Protein AF-A0A1F3AHJ9-F1 (afdb_monomer_lite)

Secondary structure (DSSP, 8-state):
-HHHHHHHHHHHHHHHHHHHHHHHHHHHHHHTT--SSSS-BHHHHHHHH-GGGGHHHHHHHHHS-HHHHHHHHHSBHHHHHHHHHHHHHHHHHHHHHHHHHHHHHS--

Radius of gyration: 16.99 Å; chains: 1; bounding box: 37×24×53 Å

Structure (mmCIF, N/CA/C/O backbone):
data_AF-A0A1F3AHJ9-F1
#
_entry.id   AF-A0A1F3AHJ9-F1
#
loop_
_atom_site.group_PDB
_atom_site.id
_atom_site.type_symbol
_atom_site.label_atom_id
_atom_site.label_alt_id
_atom_site.label_comp_id
_atom_site.label_asym_id
_atom_site.label_entity_id
_atom_site.label_seq_id
_atom_site.pdbx_PDB_ins_code
_atom_site.Cartn_x
_atom_site.Cartn_y
_atom_site.Cartn_z
_atom_site.occupancy
_atom_site.B_iso_or_equiv
_atom_site.auth_seq_id
_atom_site.auth_comp_id
_atom_site.auth_asym_id
_atom_site.auth_atom_id
_atom_site.pdbx_PDB_model_num
ATOM 1 N N . MET A 1 1 ? -18.739 -0.143 18.901 1.00 87.00 1 MET A N 1
ATOM 2 C CA . MET A 1 1 ? -18.151 0.861 17.978 1.00 87.00 1 MET A CA 1
ATOM 3 C C . MET A 1 1 ? -16.658 1.105 18.195 1.00 87.00 1 MET A C 1
ATOM 5 O O . MET A 1 1 ? -15.920 1.002 17.226 1.00 87.00 1 MET A O 1
ATOM 9 N N . ARG A 1 2 ? -16.177 1.342 19.427 1.00 90.75 2 ARG A N 1
ATOM 10 C CA . ARG A 1 2 ? -14.735 1.532 19.703 1.00 90.75 2 ARG A CA 1
ATOM 11 C C . ARG A 1 2 ? -13.840 0.411 19.152 1.00 90.75 2 ARG A C 1
ATOM 13 O O . ARG A 1 2 ? -12.855 0.704 18.489 1.00 90.75 2 ARG A O 1
ATOM 20 N N . VAL A 1 3 ? -14.201 -0.853 19.391 1.00 92.38 3 VAL A N 1
ATOM 21 C CA . VAL A 1 3 ? -13.429 -2.020 18.912 1.00 92.38 3 VAL A CA 1
ATOM 22 C C . VAL A 1 3 ? -13.321 -2.035 17.384 1.00 92.38 3 VAL A C 1
ATOM 24 O O . VAL A 1 3 ? -12.233 -2.226 16.859 1.00 92.38 3 VAL A O 1
ATOM 27 N N . VAL A 1 4 ? -14.414 -1.742 16.672 1.00 94.06 4 VAL A N 1
ATOM 28 C CA . VAL A 1 4 ? -14.422 -1.668 15.200 1.00 94.06 4 VAL A CA 1
ATOM 29 C C . VAL A 1 4 ? -13.445 -0.602 14.700 1.00 94.06 4 VAL A C 1
ATOM 31 O O . VAL A 1 4 ? -12.642 -0.880 13.818 1.00 94.06 4 VAL A O 1
ATOM 34 N N . LEU A 1 5 ? -13.452 0.593 15.299 1.00 93.06 5 LEU A N 1
ATOM 35 C CA . LEU A 1 5 ? -12.532 1.674 14.929 1.00 93.06 5 LEU A CA 1
ATOM 36 C C . LEU A 1 5 ? -11.066 1.343 15.233 1.00 93.06 5 LEU A C 1
ATOM 38 O O . LEU A 1 5 ? -10.192 1.734 14.466 1.00 93.06 5 LEU A O 1
ATOM 42 N N . LEU A 1 6 ? -10.789 0.611 16.318 1.00 94.56 6 LEU A N 1
ATOM 43 C CA . LEU A 1 6 ? -9.438 0.128 16.616 1.00 94.56 6 LEU A CA 1
ATOM 44 C C . LEU A 1 6 ? -8.964 -0.868 15.560 1.00 94.56 6 LEU A C 1
ATOM 46 O O . LEU A 1 6 ? -7.858 -0.726 15.051 1.00 94.56 6 LEU A O 1
ATOM 50 N N . VAL A 1 7 ? -9.809 -1.840 15.208 1.00 95.75 7 VAL A N 1
ATOM 51 C CA . VAL A 1 7 ? -9.500 -2.840 14.180 1.00 95.75 7 VAL A CA 1
ATOM 52 C C . VAL A 1 7 ? -9.240 -2.152 12.840 1.00 95.75 7 VAL A C 1
ATOM 54 O O . VAL A 1 7 ? -8.170 -2.322 12.264 1.00 95.75 7 VAL A O 1
ATOM 57 N N . VAL A 1 8 ? -10.164 -1.302 12.383 1.00 94.62 8 VAL A N 1
ATOM 58 C CA . VAL A 1 8 ? -10.016 -0.534 11.136 1.00 94.62 8 VAL A CA 1
ATOM 59 C C . VAL A 1 8 ? -8.763 0.344 11.173 1.00 94.62 8 VAL A C 1
ATOM 61 O O . VAL A 1 8 ? -7.984 0.345 10.224 1.00 94.62 8 VAL A O 1
ATOM 64 N N . GLY A 1 9 ? -8.530 1.053 12.277 1.00 94.62 9 GLY A N 1
ATOM 65 C CA . GLY A 1 9 ? -7.373 1.927 12.445 1.00 94.62 9 GLY A CA 1
ATOM 66 C C . GLY A 1 9 ? -6.035 1.191 12.368 1.00 94.62 9 GLY A C 1
ATOM 67 O O . GLY A 1 9 ? -5.105 1.676 11.719 1.00 94.62 9 GLY A O 1
ATOM 68 N N . TRP A 1 10 ? -5.948 -0.003 12.959 1.00 95.75 10 TRP A N 1
ATOM 69 C CA . TRP A 1 10 ? -4.762 -0.855 12.872 1.00 95.75 10 TRP A CA 1
ATOM 70 C C . TRP A 1 10 ? -4.559 -1.434 11.474 1.00 95.75 10 TRP A C 1
ATOM 72 O O . TRP A 1 10 ? -3.448 -1.354 10.956 1.00 95.75 10 TRP A O 1
ATOM 82 N N . PHE A 1 11 ? -5.611 -1.952 10.833 1.00 95.50 11 PHE A N 1
ATOM 83 C CA . PHE A 1 11 ? -5.512 -2.473 9.465 1.00 95.50 11 PHE A CA 1
ATOM 84 C C . PHE A 1 11 ? -5.085 -1.394 8.466 1.00 95.50 11 PHE A C 1
ATOM 86 O O . PHE A 1 11 ? -4.228 -1.647 7.621 1.00 95.50 11 PHE A O 1
ATOM 93 N N . LEU A 1 12 ? -5.626 -0.179 8.585 1.00 94.06 12 LEU A N 1
ATOM 94 C CA . LEU A 1 12 ? -5.238 0.949 7.738 1.00 94.06 12 LEU A CA 1
ATOM 95 C C . LEU A 1 12 ? -3.793 1.389 7.992 1.00 94.06 12 LEU A C 1
ATOM 97 O O . LEU A 1 12 ? -3.051 1.610 7.038 1.00 94.06 12 LEU A O 1
ATOM 101 N N . SER A 1 13 ? -3.364 1.453 9.255 1.00 94.44 13 SER A N 1
ATOM 102 C CA . SER A 1 13 ? -1.976 1.785 9.608 1.00 94.44 13 SER A CA 1
ATOM 103 C C . SER A 1 13 ? -0.986 0.740 9.085 1.00 94.44 13 SER A C 1
ATOM 105 O O . SER A 1 13 ? 0.027 1.094 8.485 1.0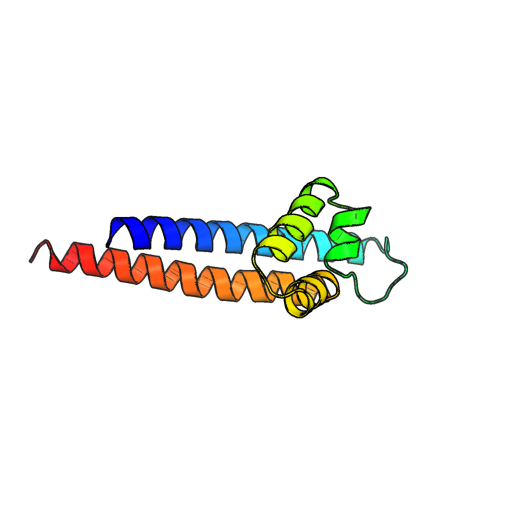0 94.44 13 SER A 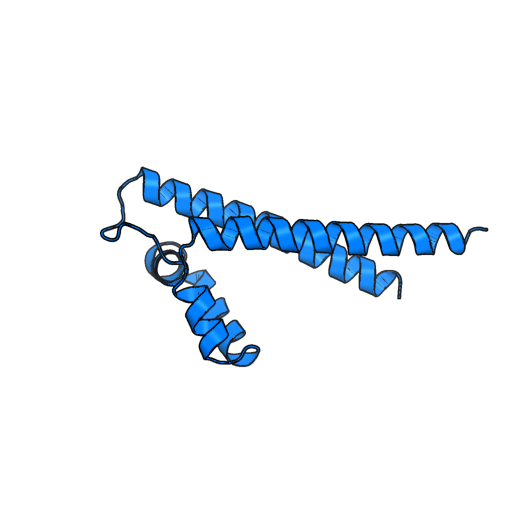O 1
ATOM 107 N N . LEU A 1 14 ? -1.296 -0.551 9.243 1.00 95.75 14 LEU A N 1
ATOM 108 C CA . LEU A 1 14 ? -0.479 -1.639 8.702 1.00 95.75 14 LEU A CA 1
ATOM 109 C C . LEU A 1 14 ? -0.441 -1.589 7.169 1.00 95.75 14 LEU A C 1
ATOM 111 O O . LEU A 1 14 ? 0.624 -1.706 6.565 1.00 95.75 14 LEU A O 1
ATOM 115 N N . GLY A 1 15 ? -1.593 -1.345 6.541 1.00 92.75 15 GLY A N 1
ATOM 116 C CA . GLY A 1 15 ? -1.690 -1.124 5.105 1.00 92.75 15 GLY A CA 1
ATOM 117 C C . GLY A 1 15 ? -0.822 0.046 4.642 1.00 92.75 15 GLY A C 1
ATOM 118 O O . GLY A 1 15 ? -0.154 -0.065 3.618 1.00 92.75 15 GLY A O 1
ATOM 119 N N . ALA A 1 16 ? -0.770 1.149 5.390 1.00 94.62 16 ALA A N 1
ATOM 120 C CA . ALA A 1 16 ? 0.071 2.296 5.060 1.00 94.62 16 ALA A CA 1
ATOM 121 C C . ALA A 1 16 ? 1.564 1.936 5.038 1.00 94.62 16 ALA A C 1
ATOM 123 O O . ALA A 1 16 ? 2.262 2.286 4.088 1.00 94.62 16 ALA A O 1
ATOM 124 N N . VAL A 1 17 ? 2.029 1.177 6.034 1.00 96.44 17 VAL A N 1
ATOM 125 C CA . VAL A 1 17 ? 3.416 0.691 6.108 1.00 96.44 17 VAL A CA 1
ATOM 126 C C . VAL A 1 17 ? 3.737 -0.238 4.939 1.00 96.44 17 VAL A C 1
ATOM 128 O O . VAL A 1 17 ? 4.768 -0.070 4.293 1.00 96.44 17 VAL A O 1
ATOM 131 N N . LEU A 1 18 ? 2.842 -1.177 4.613 1.00 94.44 18 LEU A N 1
ATOM 132 C CA . LEU A 1 18 ? 3.030 -2.069 3.465 1.00 94.44 18 LEU A CA 1
ATOM 133 C C . LEU A 1 18 ? 3.103 -1.293 2.144 1.00 94.44 18 LEU A C 1
ATOM 135 O O . LEU A 1 18 ? 3.969 -1.570 1.320 1.00 94.44 18 LEU A O 1
ATOM 139 N N . ASN A 1 19 ? 2.243 -0.290 1.948 1.00 94.56 19 ASN A N 1
ATOM 140 C CA . ASN A 1 19 ? 2.307 0.569 0.765 1.00 94.56 19 ASN A CA 1
ATOM 141 C C . ASN A 1 19 ? 3.624 1.363 0.715 1.00 94.56 19 ASN A C 1
ATOM 143 O O . ASN A 1 19 ? 4.248 1.432 -0.338 1.00 94.56 19 ASN A O 1
ATOM 147 N N . ALA A 1 20 ? 4.093 1.911 1.839 1.00 95.75 20 ALA A N 1
ATOM 148 C CA . ALA A 1 20 ? 5.385 2.593 1.889 1.00 95.75 20 ALA A CA 1
ATOM 149 C C . ALA A 1 20 ? 6.545 1.646 1.530 1.00 95.75 20 ALA A C 1
ATOM 151 O O . ALA A 1 20 ? 7.429 2.022 0.763 1.00 95.75 20 ALA A O 1
ATOM 152 N N . LEU A 1 21 ? 6.507 0.398 2.008 1.00 95.69 21 LEU A N 1
ATOM 153 C CA . LEU A 1 21 ? 7.491 -0.621 1.649 1.00 95.69 21 LEU A CA 1
ATOM 154 C C . LEU A 1 21 ? 7.479 -0.909 0.141 1.00 95.69 21 LEU A C 1
ATOM 156 O O . LEU A 1 21 ? 8.539 -0.949 -0.477 1.00 95.69 21 LEU A O 1
ATOM 160 N N . PHE A 1 22 ? 6.302 -1.033 -0.478 1.00 94.19 22 PHE A N 1
ATOM 161 C CA . PHE A 1 22 ? 6.201 -1.207 -1.930 1.00 94.19 22 PHE A CA 1
ATOM 162 C C . PHE A 1 22 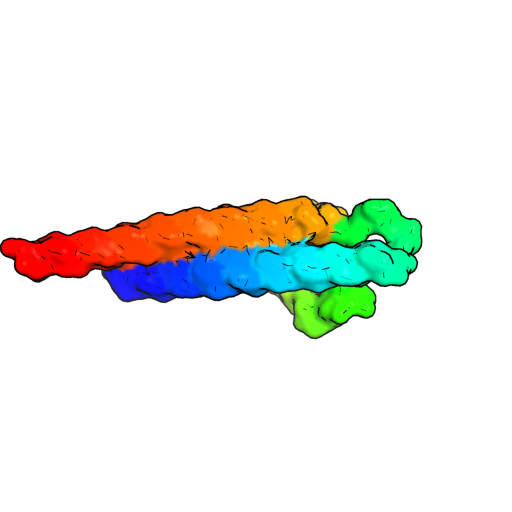? 6.722 -0.014 -2.725 1.00 94.19 22 PHE A C 1
ATOM 164 O O . PHE A 1 22 ? 7.334 -0.213 -3.771 1.00 94.19 22 PHE A O 1
ATOM 171 N N . ALA A 1 23 ? 6.541 1.211 -2.227 1.00 94.38 23 ALA A N 1
ATOM 172 C CA . ALA A 1 23 ? 7.139 2.389 -2.847 1.00 94.38 23 ALA A CA 1
ATOM 173 C C . ALA A 1 23 ? 8.676 2.318 -2.826 1.00 94.38 23 ALA A C 1
ATOM 175 O O . ALA A 1 23 ? 9.315 2.600 -3.837 1.00 94.38 23 ALA A O 1
ATOM 176 N N . VAL A 1 24 ? 9.265 1.890 -1.703 1.00 94.88 24 VAL A N 1
ATOM 177 C CA . VAL A 1 24 ? 10.719 1.696 -1.581 1.00 94.88 24 VAL A CA 1
ATOM 178 C C . VAL A 1 24 ? 11.208 0.586 -2.510 1.00 94.88 24 VAL A C 1
ATOM 180 O O . VAL A 1 24 ? 12.212 0.768 -3.190 1.00 94.88 24 VAL A O 1
ATOM 183 N N . ILE A 1 25 ? 10.488 -0.535 -2.593 1.00 92.06 25 ILE A N 1
ATOM 184 C CA . ILE A 1 25 ? 10.821 -1.645 -3.499 1.00 92.06 25 ILE A CA 1
ATOM 185 C C . ILE A 1 25 ? 10.768 -1.187 -4.963 1.00 92.06 25 ILE A C 1
ATOM 187 O O . ILE A 1 25 ? 11.686 -1.465 -5.731 1.00 92.06 25 ILE A O 1
ATOM 191 N N . ALA A 1 26 ? 9.726 -0.450 -5.352 1.00 91.44 26 ALA A N 1
ATOM 192 C CA . ALA A 1 26 ? 9.617 0.111 -6.695 1.00 91.44 26 ALA A CA 1
ATOM 193 C C . ALA A 1 26 ? 10.794 1.046 -7.008 1.00 91.44 26 ALA A C 1
ATOM 195 O O . ALA A 1 26 ? 11.414 0.925 -8.062 1.00 91.44 26 ALA A O 1
ATOM 196 N N . LEU A 1 27 ? 11.140 1.938 -6.073 1.00 91.88 27 LEU A N 1
ATOM 197 C CA . LEU A 1 27 ? 12.273 2.850 -6.220 1.00 91.88 27 LEU A CA 1
ATOM 198 C C . LEU A 1 27 ? 13.598 2.094 -6.355 1.00 91.88 27 LEU A C 1
ATOM 200 O O . LEU A 1 27 ? 14.425 2.452 -7.189 1.00 91.88 27 LEU A O 1
ATOM 204 N N . TRP A 1 28 ? 13.782 1.044 -5.556 1.00 91.56 28 TRP A N 1
ATOM 205 C CA . TRP A 1 28 ? 14.967 0.196 -5.579 1.00 91.56 28 TRP A CA 1
ATOM 206 C C . TRP A 1 28 ? 15.191 -0.426 -6.957 1.00 91.56 28 TRP A C 1
ATOM 208 O O . TRP A 1 28 ? 16.269 -0.274 -7.526 1.00 91.56 28 TRP A O 1
ATOM 218 N N . PHE A 1 29 ? 14.172 -1.062 -7.537 1.00 88.31 29 PHE A N 1
ATOM 219 C CA . PHE A 1 29 ? 14.320 -1.679 -8.854 1.00 88.31 29 PHE A CA 1
ATOM 220 C C . PHE A 1 29 ? 14.498 -0.643 -9.975 1.00 88.31 29 PHE A C 1
ATOM 222 O O . PHE A 1 29 ? 15.246 -0.883 -10.924 1.00 88.31 29 PHE A O 1
ATOM 229 N N . ILE A 1 30 ? 13.868 0.534 -9.855 1.00 87.38 30 ILE A N 1
ATOM 230 C CA . ILE A 1 30 ? 14.062 1.638 -10.808 1.00 87.38 30 ILE A CA 1
ATOM 231 C C . ILE A 1 30 ? 15.514 2.115 -10.769 1.00 87.38 30 ILE A C 1
ATOM 233 O O . ILE A 1 30 ? 16.134 2.281 -11.817 1.00 87.38 30 ILE A O 1
ATOM 237 N N . ALA A 1 31 ? 16.085 2.268 -9.574 1.00 87.25 31 ALA A N 1
ATOM 238 C CA . ALA A 1 31 ? 17.479 2.664 -9.401 1.00 87.25 31 ALA A CA 1
ATOM 239 C C . ALA A 1 31 ? 18.475 1.632 -9.963 1.00 87.25 31 ALA A C 1
ATOM 241 O O . ALA A 1 31 ? 19.568 2.006 -10.377 1.00 87.25 31 ALA A O 1
ATOM 242 N N . GLN A 1 32 ? 18.103 0.349 -10.013 1.00 88.31 32 GLN A N 1
ATOM 243 C CA . GLN A 1 32 ? 18.923 -0.709 -10.614 1.00 88.31 32 GLN A CA 1
ATOM 244 C C . GLN A 1 32 ? 18.839 -0.767 -12.148 1.00 88.31 32 GLN A C 1
ATOM 246 O O . GLN A 1 32 ? 19.537 -1.576 -12.757 1.00 88.31 32 GLN A O 1
ATOM 251 N N . GLY A 1 33 ? 17.998 0.058 -12.784 1.00 80.12 33 GLY A N 1
ATOM 252 C CA . GLY A 1 33 ? 17.831 0.062 -14.239 1.00 80.12 33 GLY A CA 1
ATOM 253 C C . GLY A 1 33 ? 17.219 -1.230 -14.791 1.00 80.12 33 GLY A C 1
ATOM 254 O O . GLY A 1 33 ? 17.384 -1.529 -15.969 1.00 80.12 33 GLY A O 1
ATOM 255 N N . GLN A 1 34 ? 16.515 -2.003 -13.957 1.00 71.25 34 GLN A N 1
ATOM 256 C CA . GLN A 1 34 ? 15.929 -3.298 -14.328 1.00 71.25 34 GLN A CA 1
ATOM 257 C C . GLN A 1 34 ? 14.598 -3.179 -15.095 1.00 71.25 34 GLN A C 1
ATOM 259 O O . GLN A 1 34 ? 13.860 -4.154 -15.210 1.00 71.25 34 GLN A O 1
ATOM 264 N N . PHE A 1 35 ? 14.287 -2.003 -15.653 1.00 69.62 35 PHE A N 1
ATOM 265 C CA . PHE A 1 35 ? 13.034 -1.748 -16.363 1.00 69.62 35 PHE A CA 1
ATOM 266 C C . PHE A 1 35 ? 13.257 -1.165 -17.749 1.00 69.62 35 PHE A C 1
ATOM 268 O O . PHE A 1 35 ? 13.989 -0.193 -17.923 1.00 69.62 35 PHE A O 1
ATOM 275 N N . ALA A 1 36 ? 12.561 -1.748 -18.724 1.00 62.50 36 ALA A N 1
ATOM 276 C CA . ALA A 1 36 ? 12.523 -1.255 -20.094 1.00 62.50 36 ALA A CA 1
ATOM 277 C C . ALA A 1 36 ? 11.590 -0.042 -20.260 1.00 62.50 36 ALA A C 1
ATOM 279 O O . ALA A 1 36 ? 11.774 0.747 -21.185 1.00 62.50 36 ALA A O 1
ATOM 280 N N . GLU A 1 37 ? 10.599 0.118 -19.375 1.00 64.00 37 GLU A N 1
ATOM 281 C CA . GLU A 1 37 ? 9.621 1.203 -19.453 1.00 64.00 37 GLU A CA 1
ATOM 282 C C . GLU A 1 37 ? 9.925 2.340 -18.462 1.00 64.00 37 GLU A C 1
ATOM 284 O O . GLU A 1 37 ? 10.291 2.081 -17.313 1.00 64.00 37 GLU A O 1
ATOM 289 N N . PRO A 1 38 ? 9.728 3.610 -18.867 1.00 61.31 38 PRO A N 1
ATOM 290 C CA . PRO A 1 38 ? 10.057 4.783 -18.052 1.00 61.31 38 PRO A CA 1
ATOM 291 C C . PRO A 1 38 ? 9.195 4.923 -16.786 1.00 61.31 38 PRO A C 1
ATOM 293 O O . PRO A 1 38 ? 9.543 5.684 -15.885 1.00 61.31 38 PRO A O 1
ATOM 296 N N . LEU A 1 39 ? 8.069 4.207 -16.703 1.00 79.94 39 LEU A N 1
ATOM 297 C CA . LEU A 1 39 ? 7.156 4.220 -15.565 1.00 79.94 39 LEU A CA 1
ATOM 298 C C . LEU A 1 39 ? 6.806 2.783 -15.178 1.00 79.94 39 LEU A C 1
ATOM 300 O O . LEU A 1 39 ? 5.920 2.171 -15.765 1.00 79.94 39 LEU A O 1
ATOM 304 N N . LEU A 1 40 ? 7.478 2.253 -14.155 1.00 88.75 40 LEU A N 1
ATOM 305 C CA . LEU A 1 40 ? 7.140 0.956 -13.574 1.00 88.75 40 LEU A CA 1
ATOM 306 C C . LEU A 1 40 ? 5.688 0.952 -13.078 1.00 88.75 40 LEU A C 1
ATOM 308 O O . LEU A 1 40 ? 5.370 1.616 -12.086 1.00 88.75 40 LEU A O 1
ATOM 312 N N . SER A 1 41 ? 4.815 0.201 -13.745 1.00 92.88 41 SER A N 1
ATOM 313 C CA . SER A 1 41 ? 3.428 0.015 -13.314 1.00 92.88 41 SER A CA 1
ATOM 314 C C . SER A 1 41 ? 3.338 -0.913 -12.099 1.00 92.88 41 SER A C 1
ATOM 316 O O . SER A 1 41 ? 4.231 -1.725 -11.841 1.00 92.88 41 SER A O 1
ATOM 318 N N . VAL A 1 42 ? 2.247 -0.807 -11.335 1.00 93.25 42 VAL A N 1
ATOM 319 C CA . VAL A 1 42 ? 1.970 -1.725 -10.214 1.00 93.25 42 VAL A CA 1
ATOM 320 C C . VAL A 1 42 ? 1.894 -3.172 -10.705 1.00 93.25 42 VAL A C 1
ATOM 322 O O . VAL A 1 42 ? 2.419 -4.073 -10.053 1.00 93.25 42 VAL A O 1
ATOM 325 N N . GLU A 1 43 ? 1.278 -3.397 -11.865 1.00 93.94 43 GLU A N 1
ATOM 326 C CA . GLU A 1 43 ? 1.188 -4.722 -12.465 1.00 93.94 43 GLU A CA 1
ATOM 327 C C . GLU A 1 43 ? 2.550 -5.290 -12.854 1.00 93.94 43 GLU A C 1
ATOM 329 O O . GLU A 1 43 ? 2.815 -6.441 -12.524 1.00 9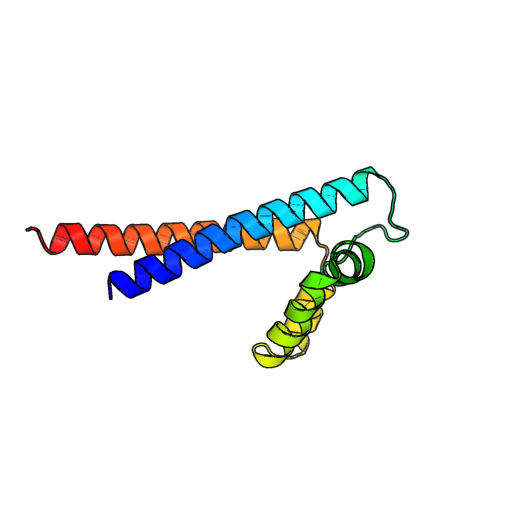3.94 43 GLU A O 1
ATOM 334 N N . ALA A 1 44 ? 3.415 -4.513 -13.510 1.00 91.50 44 ALA A N 1
ATOM 335 C CA . ALA A 1 44 ? 4.751 -4.980 -13.881 1.00 91.50 44 ALA A CA 1
ATOM 336 C C . ALA A 1 44 ? 5.620 -5.235 -12.638 1.00 91.50 44 ALA A C 1
ATOM 338 O O . ALA A 1 44 ? 6.278 -6.269 -12.540 1.00 91.50 44 ALA A O 1
ATOM 339 N N . LEU A 1 45 ? 5.547 -4.364 -11.622 1.00 91.94 45 LEU A N 1
ATOM 340 C CA . LEU A 1 45 ? 6.225 -4.600 -10.345 1.00 91.94 45 LEU A CA 1
ATOM 341 C C . LEU A 1 45 ? 5.783 -5.930 -9.722 1.00 91.94 45 LEU A C 1
ATOM 343 O O . LEU A 1 45 ? 6.616 -6.727 -9.294 1.00 91.94 45 LEU A O 1
ATOM 347 N N . PHE A 1 46 ? 4.476 -6.180 -9.656 1.00 93.69 46 PHE A N 1
ATOM 348 C CA . PHE A 1 46 ? 3.969 -7.409 -9.056 1.00 93.69 46 PHE A CA 1
ATOM 349 C C . PHE A 1 46 ? 4.277 -8.622 -9.916 1.00 93.69 46 PHE A C 1
ATOM 351 O O . PHE A 1 46 ? 4.736 -9.616 -9.384 1.00 93.69 46 PHE A O 1
ATOM 358 N N . ARG A 1 47 ? 4.094 -8.562 -11.229 1.00 92.81 47 ARG A N 1
ATOM 359 C CA . ARG A 1 47 ? 4.362 -9.697 -12.112 1.00 92.81 47 ARG A CA 1
ATOM 360 C C . ARG A 1 47 ? 5.832 -10.116 -12.084 1.00 92.81 47 ARG A C 1
ATOM 362 O O . ARG A 1 47 ? 6.109 -11.303 -11.936 1.00 92.81 47 ARG A O 1
ATOM 369 N N . ASP A 1 48 ? 6.738 -9.149 -12.182 1.00 90.44 48 ASP A N 1
ATOM 370 C CA . ASP A 1 48 ? 8.142 -9.430 -12.487 1.00 90.44 48 ASP A CA 1
ATOM 371 C C . ASP A 1 48 ? 9.022 -9.477 -11.229 1.00 90.44 48 ASP A C 1
ATOM 373 O O . ASP A 1 48 ? 10.036 -10.170 -11.211 1.00 90.44 48 ASP A O 1
ATOM 377 N N . HIS A 1 49 ? 8.627 -8.786 -10.153 1.00 88.69 49 HIS A N 1
ATOM 378 C CA . HIS A 1 49 ? 9.460 -8.631 -8.952 1.00 88.69 49 HIS A CA 1
ATOM 379 C C . HIS A 1 49 ? 8.788 -9.127 -7.669 1.00 88.69 49 HIS A C 1
ATOM 381 O O . HIS A 1 49 ? 9.472 -9.504 -6.716 1.00 88.69 49 HIS A O 1
ATOM 387 N N . VAL A 1 50 ? 7.452 -9.141 -7.618 1.00 90.44 50 VAL A N 1
ATOM 388 C CA . VAL A 1 50 ? 6.686 -9.566 -6.435 1.00 90.44 50 VAL A CA 1
ATOM 389 C C . VAL A 1 50 ? 5.494 -10.458 -6.829 1.00 90.44 50 VAL A C 1
ATOM 391 O O . VAL A 1 50 ? 4.346 -10.130 -6.513 1.00 90.44 50 VAL A O 1
ATOM 394 N N . PRO A 1 51 ? 5.715 -11.600 -7.514 1.00 90.81 51 PRO A N 1
ATOM 395 C CA . PRO A 1 51 ? 4.642 -12.385 -8.143 1.00 90.81 51 PRO A CA 1
ATOM 396 C C . PRO A 1 51 ? 3.625 -12.919 -7.139 1.00 90.81 51 PRO A C 1
ATOM 398 O O . PRO A 1 51 ? 2.443 -13.052 -7.455 1.00 90.81 51 PRO A O 1
ATOM 401 N N . PHE A 1 52 ? 4.046 -13.142 -5.890 1.00 91.38 52 PHE A N 1
ATOM 402 C CA . PHE A 1 52 ? 3.130 -13.536 -4.828 1.00 91.38 52 PHE A CA 1
ATOM 403 C C . PHE A 1 52 ? 2.056 -12.475 -4.549 1.00 91.38 52 PHE A C 1
ATOM 405 O O . PHE A 1 52 ? 1.033 -12.828 -3.992 1.00 91.38 52 PHE A O 1
ATOM 412 N N . MET A 1 53 ? 2.236 -11.201 -4.921 1.00 91.69 53 MET A N 1
ATOM 413 C CA . MET A 1 53 ? 1.213 -10.159 -4.758 1.00 91.69 53 MET A CA 1
ATOM 414 C C . MET A 1 53 ? 0.180 -10.132 -5.892 1.00 91.69 53 MET A C 1
ATOM 416 O O . MET A 1 53 ? -0.808 -9.406 -5.787 1.00 91.69 53 MET A O 1
ATOM 420 N N . MET A 1 54 ? 0.321 -10.947 -6.943 1.00 92.81 54 MET A N 1
ATOM 421 C CA . MET A 1 54 ? -0.631 -10.968 -8.064 1.00 92.81 54 MET A CA 1
ATOM 422 C C . MET A 1 54 ? -2.052 -11.389 -7.662 1.00 92.81 54 MET A C 1
ATOM 424 O O . MET A 1 54 ? -3.010 -10.971 -8.312 1.00 92.81 54 MET A O 1
ATOM 428 N N . TRP A 1 55 ? -2.236 -12.121 -6.553 1.00 94.06 55 TRP A N 1
ATOM 429 C CA . TRP A 1 55 ? -3.581 -12.431 -6.039 1.00 94.06 55 TRP A CA 1
ATOM 430 C C . TRP A 1 55 ? -4.382 -11.167 -5.700 1.00 94.06 55 TRP A C 1
ATOM 432 O O . TRP A 1 55 ? -5.612 -11.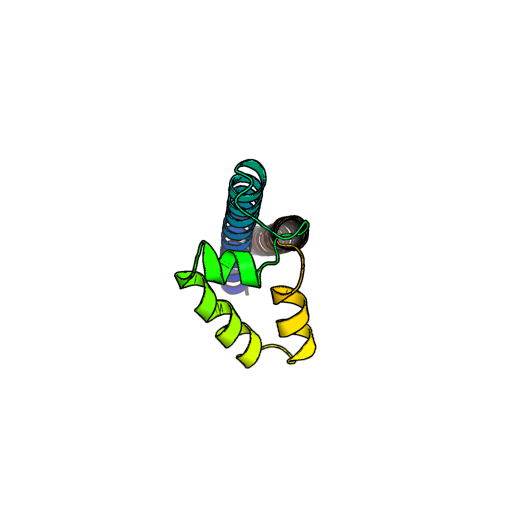181 -5.765 1.00 94.06 55 TRP A O 1
ATOM 442 N N . THR A 1 56 ? -3.706 -10.056 -5.382 1.00 91.75 56 THR A N 1
ATOM 443 C CA . THR A 1 56 ? -4.367 -8.780 -5.082 1.00 91.75 56 THR A CA 1
ATOM 444 C C . THR A 1 56 ? -5.107 -8.217 -6.295 1.00 91.75 56 THR A C 1
ATOM 446 O O . THR A 1 56 ? -6.106 -7.525 -6.112 1.00 91.75 56 THR A O 1
ATOM 449 N N . LYS A 1 57 ? -4.687 -8.559 -7.524 1.00 91.31 57 LYS A N 1
ATOM 450 C CA . LYS A 1 57 ? -5.397 -8.195 -8.759 1.00 91.31 57 LYS A CA 1
ATOM 451 C C . LYS A 1 57 ? -6.728 -8.924 -8.863 1.00 91.31 57 LYS A C 1
ATOM 453 O O . LYS A 1 57 ? -7.753 -8.292 -9.103 1.00 91.31 57 LYS A O 1
ATOM 458 N N . SER A 1 58 ? -6.735 -10.226 -8.584 1.00 91.69 58 SER A N 1
ATOM 459 C CA . SER A 1 58 ? -7.962 -11.027 -8.534 1.00 91.69 58 SER A CA 1
ATOM 460 C C . SER A 1 58 ? -8.896 -10.564 -7.414 1.00 91.69 58 SER A C 1
ATOM 462 O O . SER A 1 58 ? -10.098 -10.433 -7.628 1.00 91.69 58 SER A O 1
ATOM 464 N N . ALA A 1 59 ? -8.349 -10.250 -6.234 1.00 93.12 59 ALA A N 1
ATOM 465 C CA . ALA A 1 59 ? -9.130 -9.702 -5.126 1.00 93.12 59 ALA A CA 1
ATOM 466 C C . ALA A 1 59 ? -9.736 -8.330 -5.472 1.00 93.12 59 ALA A C 1
ATOM 468 O O . ALA A 1 59 ? -10.902 -8.080 -5.177 1.00 93.12 59 ALA A O 1
ATOM 469 N N . ALA A 1 60 ? -8.977 -7.453 -6.136 1.00 91.31 60 ALA A N 1
ATOM 470 C CA . ALA A 1 60 ? -9.476 -6.161 -6.596 1.00 91.31 60 ALA A CA 1
ATOM 471 C C . ALA A 1 60 ? -10.586 -6.320 -7.641 1.00 91.31 60 ALA A C 1
ATOM 473 O O . ALA A 1 60 ? -11.610 -5.657 -7.522 1.00 91.31 60 ALA A O 1
ATOM 474 N N . ALA A 1 61 ? -10.425 -7.229 -8.605 1.00 92.12 61 ALA A N 1
ATOM 475 C CA . ALA A 1 61 ? -11.440 -7.513 -9.621 1.00 92.12 61 ALA A CA 1
ATOM 476 C C . ALA A 1 61 ? -12.746 -8.084 -9.035 1.00 92.12 61 ALA A C 1
ATOM 478 O O . ALA A 1 61 ? -13.803 -7.932 -9.639 1.00 92.12 61 ALA A O 1
ATOM 479 N N . ALA A 1 62 ? -12.692 -8.717 -7.858 1.00 94.19 62 ALA A N 1
ATOM 480 C CA . ALA A 1 62 ? -13.875 -9.234 -7.170 1.00 94.19 62 ALA A CA 1
ATOM 481 C C . ALA A 1 62 ? -14.661 -8.159 -6.394 1.00 94.19 62 ALA A C 1
ATOM 483 O O . ALA A 1 62 ? -15.845 -8.348 -6.126 1.00 94.19 62 ALA A O 1
ATOM 484 N N . ILE A 1 63 ? -14.012 -7.059 -5.996 1.00 94.25 63 ILE A N 1
ATOM 485 C CA . ILE A 1 63 ? -14.590 -6.048 -5.091 1.00 94.25 63 ILE A CA 1
ATOM 486 C C . ILE A 1 63 ? -14.863 -4.726 -5.818 1.00 94.25 63 ILE A C 1
ATOM 488 O O . ILE A 1 63 ? -15.821 -4.024 -5.499 1.00 94.25 63 ILE A O 1
ATOM 492 N N . LEU A 1 64 ? -14.009 -4.361 -6.774 1.00 93.00 64 LEU A N 1
ATOM 493 C CA . LEU A 1 64 ? -14.050 -3.086 -7.477 1.00 93.00 64 LEU A CA 1
ATOM 494 C C . LEU A 1 64 ? -14.614 -3.254 -8.896 1.00 93.00 64 LEU A C 1
ATOM 496 O O . LEU A 1 64 ? -14.389 -4.283 -9.532 1.00 93.00 64 LEU A O 1
ATOM 500 N N . PRO A 1 65 ? -15.275 -2.219 -9.445 1.00 94.81 65 PRO A N 1
ATOM 501 C CA . PRO A 1 65 ? -15.540 -2.122 -10.875 1.00 94.81 65 PRO A CA 1
ATOM 502 C C . PRO A 1 65 ? -14.271 -2.345 -11.708 1.00 94.81 65 PRO A C 1
ATOM 504 O O . PRO A 1 65 ? -13.209 -1.820 -11.364 1.00 94.81 65 PRO A O 1
ATOM 507 N N . ALA A 1 66 ? -14.398 -3.052 -12.836 1.00 91.38 66 ALA A N 1
ATOM 508 C CA . ALA A 1 66 ? -13.267 -3.444 -13.685 1.00 91.38 66 ALA A CA 1
ATOM 509 C C . ALA A 1 66 ? -12.345 -2.265 -14.047 1.00 91.38 66 ALA A C 1
ATOM 511 O O . ALA A 1 66 ? -11.138 -2.346 -13.842 1.00 91.38 66 ALA A O 1
ATOM 512 N N . HIS A 1 67 ? -12.922 -1.132 -14.460 1.00 92.50 67 HIS A N 1
ATOM 513 C CA . HIS A 1 67 ? -12.161 0.067 -14.824 1.00 92.50 67 HIS A CA 1
ATOM 514 C C . HIS A 1 67 ? -11.309 0.629 -13.671 1.00 92.50 67 HIS A C 1
ATOM 516 O O . HIS A 1 67 ? -10.226 1.155 -13.912 1.00 92.50 67 HIS A O 1
ATOM 522 N N . LEU A 1 68 ? -11.763 0.514 -12.415 1.00 92.69 68 LEU A N 1
ATOM 523 C CA . LEU A 1 68 ? -10.980 0.955 -11.257 1.00 92.69 68 LEU A CA 1
ATOM 524 C C . LEU A 1 68 ? -9.847 -0.020 -10.964 1.00 92.69 68 LEU A C 1
ATOM 526 O O . LEU A 1 68 ? -8.728 0.415 -10.702 1.00 92.69 68 LEU A O 1
ATOM 530 N N . ALA A 1 69 ? -10.121 -1.326 -11.015 1.00 92.38 69 ALA A N 1
ATOM 531 C CA . ALA A 1 69 ? -9.089 -2.337 -10.829 1.00 92.38 69 ALA A CA 1
ATOM 532 C C . ALA A 1 69 ? -7.983 -2.169 -11.885 1.00 92.38 69 ALA A C 1
ATOM 534 O O . ALA A 1 69 ? -6.817 -2.026 -11.532 1.00 92.38 69 ALA A O 1
ATOM 535 N N . GLU A 1 70 ? -8.345 -2.085 -13.163 1.00 93.00 70 GLU A N 1
ATOM 536 C CA . GLU A 1 70 ? -7.395 -1.857 -14.256 1.00 93.00 70 GLU A CA 1
ATOM 537 C C . GLU A 1 70 ? -6.597 -0.565 -14.068 1.00 93.00 70 GLU A C 1
ATOM 539 O O . GLU A 1 70 ? -5.372 -0.591 -14.172 1.00 93.00 70 GLU A O 1
ATOM 544 N N . PHE A 1 71 ? -7.257 0.535 -13.691 1.00 93.19 71 PHE A N 1
ATOM 545 C CA . PHE A 1 71 ? -6.581 1.799 -13.405 1.00 93.19 71 PHE A CA 1
ATOM 546 C C . PHE A 1 71 ? -5.508 1.656 -12.315 1.00 93.19 71 PHE A C 1
ATOM 548 O O . PHE A 1 71 ? -4.382 2.119 -12.495 1.00 93.19 71 PHE A O 1
ATOM 555 N N . PHE A 1 72 ? -5.817 0.990 -11.197 1.00 91.56 72 PHE A N 1
ATOM 556 C CA . PHE A 1 72 ? -4.855 0.813 -10.104 1.00 91.56 72 PHE A CA 1
ATOM 557 C C . PHE A 1 72 ? -3.631 -0.007 -10.512 1.00 91.56 72 PHE A C 1
ATOM 559 O O . PHE A 1 72 ? -2.524 0.299 -10.070 1.00 91.56 72 PHE A O 1
ATOM 566 N N . PHE A 1 73 ? -3.827 -1.048 -11.320 1.00 93.50 73 PHE A N 1
ATOM 567 C CA . PHE A 1 73 ? -2.751 -1.948 -11.732 1.00 93.50 73 PHE A CA 1
ATOM 568 C C . PHE A 1 73 ? -1.921 -1.387 -12.895 1.00 93.50 73 PHE A C 1
ATOM 570 O O . PHE A 1 73 ? -0.715 -1.626 -12.947 1.00 93.50 73 PHE A O 1
ATOM 577 N N . ALA A 1 74 ? -2.523 -0.579 -13.769 1.00 93.56 74 ALA A N 1
ATOM 578 C CA . ALA A 1 74 ? -1.820 0.114 -14.847 1.00 93.56 74 ALA A CA 1
ATOM 579 C C . ALA A 1 74 ? -1.040 1.350 -14.367 1.00 93.56 74 ALA A C 1
ATOM 581 O O . ALA A 1 74 ? -0.100 1.787 -15.028 1.00 93.56 74 ALA A O 1
ATOM 582 N N . ALA A 1 75 ? -1.419 1.933 -13.229 1.00 93.25 75 ALA A N 1
ATOM 583 C CA . ALA A 1 75 ? -0.820 3.171 -12.756 1.00 93.25 75 ALA A CA 1
ATOM 584 C C . ALA A 1 75 ? 0.641 2.998 -12.275 1.00 93.25 75 ALA A C 1
ATOM 586 O O . ALA A 1 75 ? 1.028 1.917 -11.816 1.00 93.25 75 ALA A O 1
ATOM 587 N N . PRO A 1 76 ? 1.461 4.070 -12.325 1.00 93.81 76 PRO A N 1
ATOM 588 C CA . PRO A 1 76 ? 2.850 4.018 -11.880 1.00 93.81 76 PRO A CA 1
ATOM 589 C C . PRO A 1 76 ? 2.965 3.699 -10.385 1.00 93.81 76 PRO A C 1
ATOM 591 O O . PRO A 1 76 ? 2.383 4.384 -9.536 1.00 93.81 76 PRO A O 1
ATOM 594 N N . ALA A 1 77 ? 3.777 2.699 -10.050 1.00 93.31 77 ALA A N 1
ATOM 595 C CA . ALA A 1 77 ? 3.980 2.219 -8.687 1.00 93.31 77 ALA A CA 1
ATOM 596 C C . ALA A 1 77 ? 4.485 3.330 -7.750 1.00 93.31 77 ALA A C 1
ATOM 598 O O . ALA A 1 77 ? 3.968 3.491 -6.643 1.00 93.31 77 ALA A O 1
ATOM 599 N N . LEU A 1 78 ? 5.429 4.156 -8.220 1.00 92.88 78 LEU A N 1
ATOM 600 C CA . LEU A 1 78 ? 5.970 5.293 -7.462 1.00 92.88 78 LEU A CA 1
ATOM 601 C C . LEU A 1 78 ? 4.955 6.406 -7.184 1.00 92.88 78 LEU A C 1
ATOM 603 O O . LEU A 1 78 ? 5.203 7.244 -6.326 1.00 92.88 78 LEU A O 1
ATOM 607 N N . VAL A 1 79 ? 3.820 6.428 -7.878 1.00 92.94 79 VAL A N 1
ATOM 608 C CA . VAL A 1 79 ? 2.745 7.391 -7.614 1.00 92.94 79 VAL A CA 1
ATOM 609 C C . VAL A 1 79 ? 1.702 6.762 -6.698 1.00 92.94 79 VAL A C 1
ATOM 611 O O . VAL A 1 79 ? 1.332 7.334 -5.671 1.00 92.94 79 VAL A O 1
ATOM 614 N N . ILE A 1 80 ? 1.251 5.552 -7.033 1.00 94.25 80 ILE A N 1
ATOM 615 C CA . ILE A 1 80 ? 0.150 4.893 -6.329 1.00 94.25 80 ILE A CA 1
ATOM 616 C C . ILE A 1 80 ? 0.526 4.472 -4.916 1.00 94.25 80 ILE A C 1
ATOM 618 O O . ILE A 1 80 ? -0.262 4.697 -3.998 1.00 94.25 80 ILE A O 1
ATOM 622 N N . PHE A 1 81 ? 1.696 3.870 -4.703 1.00 95.06 81 PHE A N 1
ATOM 623 C CA . PHE A 1 81 ? 2.048 3.365 -3.378 1.00 95.06 81 PHE A CA 1
ATOM 624 C C . PHE A 1 81 ? 2.231 4.482 -2.339 1.00 95.06 81 PHE A C 1
ATOM 626 O O . PHE A 1 81 ? 1.614 4.376 -1.275 1.00 95.06 81 PHE A O 1
ATOM 633 N N . PRO A 1 82 ? 2.952 5.588 -2.614 1.00 94.88 82 PRO A N 1
ATOM 634 C CA . PRO A 1 82 ? 3.016 6.715 -1.682 1.00 94.88 82 PRO A CA 1
ATOM 635 C C . PRO A 1 82 ? 1.652 7.350 -1.412 1.00 94.88 82 PRO A C 1
ATOM 637 O O . PRO A 1 82 ? 1.323 7.630 -0.259 1.00 94.88 82 PRO A O 1
ATOM 640 N N . LEU A 1 83 ? 0.824 7.517 -2.450 1.00 95.81 83 LEU A N 1
ATOM 641 C CA . LEU A 1 83 ? -0.525 8.054 -2.292 1.00 95.81 83 LEU A CA 1
ATOM 642 C C . LEU A 1 83 ? -1.375 7.161 -1.378 1.00 95.81 83 LEU A C 1
ATOM 644 O O . LEU A 1 83 ? -2.002 7.645 -0.436 1.00 95.81 83 LEU A O 1
ATOM 648 N N . ARG A 1 84 ? -1.362 5.844 -1.609 1.00 94.31 84 ARG A N 1
ATOM 649 C CA . ARG A 1 84 ? -2.082 4.872 -0.775 1.00 94.31 84 ARG A CA 1
ATOM 650 C C . ARG A 1 84 ? -1.552 4.842 0.651 1.00 94.31 84 ARG A C 1
ATOM 652 O O . ARG A 1 84 ? -2.358 4.748 1.573 1.00 94.31 84 ARG A O 1
ATOM 659 N N . ALA A 1 85 ? -0.239 4.957 0.845 1.00 95.81 85 ALA A N 1
ATOM 660 C CA . ALA A 1 85 ? 0.361 5.045 2.171 1.00 95.81 85 ALA A CA 1
ATOM 661 C C . ALA A 1 85 ? -0.131 6.288 2.927 1.00 95.81 85 ALA A C 1
ATOM 663 O O . ALA A 1 85 ? -0.572 6.173 4.070 1.00 95.81 85 ALA A O 1
ATOM 664 N N . ALA A 1 86 ? -0.139 7.453 2.274 1.00 96.44 86 ALA A N 1
ATOM 665 C CA . ALA A 1 86 ? -0.616 8.699 2.866 1.00 96.44 86 ALA A CA 1
ATOM 666 C C . ALA A 1 86 ? -2.108 8.629 3.230 1.00 96.44 86 ALA A C 1
ATOM 668 O O . ALA A 1 86 ? -2.484 8.938 4.361 1.00 96.44 86 ALA A O 1
ATOM 669 N N . VAL A 1 87 ? -2.956 8.167 2.303 1.00 96.50 87 VAL A N 1
ATOM 670 C CA . VAL A 1 87 ? -4.406 8.048 2.529 1.00 96.50 87 VAL A CA 1
ATOM 671 C C . VAL A 1 87 ? -4.711 7.030 3.628 1.00 96.50 87 VAL A C 1
ATOM 673 O O . VAL A 1 87 ? -5.461 7.336 4.556 1.00 96.50 87 VAL A O 1
ATOM 676 N N . ALA A 1 88 ? -4.111 5.838 3.574 1.00 95.12 88 ALA A N 1
ATOM 677 C CA . ALA A 1 88 ? -4.324 4.807 4.586 1.00 95.12 88 ALA A CA 1
ATOM 678 C C . ALA A 1 88 ? -3.808 5.251 5.962 1.00 95.12 88 ALA A C 1
ATOM 680 O O . ALA A 1 88 ? -4.491 5.048 6.963 1.00 95.12 88 ALA A O 1
ATOM 681 N N . GLY A 1 89 ? -2.656 5.923 6.020 1.00 96.06 89 GLY A N 1
ATOM 682 C CA . GLY A 1 89 ? -2.101 6.461 7.260 1.00 96.06 89 GLY A CA 1
ATOM 683 C C . GLY A 1 89 ? -2.990 7.545 7.869 1.00 96.06 89 GLY A C 1
ATOM 684 O O . GLY A 1 89 ? -3.2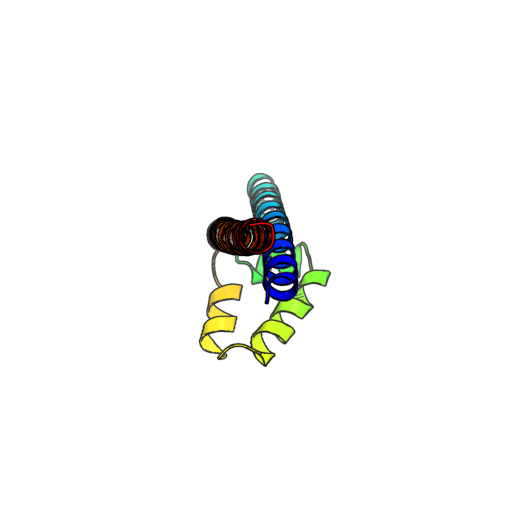96 7.490 9.060 1.00 96.06 89 GLY A O 1
ATOM 685 N N . ALA A 1 90 ? -3.478 8.486 7.054 1.00 96.88 90 ALA A N 1
ATOM 686 C CA . ALA A 1 90 ? -4.393 9.533 7.501 1.00 96.88 90 ALA A CA 1
ATOM 687 C C . ALA A 1 90 ? -5.708 8.947 8.038 1.00 96.88 90 ALA A C 1
ATOM 689 O O . ALA A 1 90 ? -6.130 9.280 9.147 1.00 96.88 90 ALA A O 1
ATOM 690 N N . LEU A 1 91 ? -6.335 8.030 7.294 1.00 96.38 91 LEU A N 1
ATOM 691 C CA . LEU A 1 91 ? -7.580 7.386 7.717 1.00 96.38 91 LEU A CA 1
ATOM 692 C C . LEU A 1 91 ? -7.378 6.497 8.953 1.00 96.38 91 LEU A C 1
ATOM 694 O O . LEU A 1 91 ? -8.205 6.523 9.865 1.00 96.38 91 LEU A O 1
ATOM 698 N N . GLY A 1 92 ? -6.267 5.762 9.023 1.00 95.81 92 GLY A N 1
ATOM 699 C CA . GLY A 1 92 ? -5.902 4.949 10.181 1.00 95.81 92 GLY A CA 1
ATOM 700 C C . GLY A 1 92 ? -5.719 5.798 11.436 1.00 95.81 92 GLY A C 1
ATOM 701 O O . GLY A 1 92 ? -6.321 5.510 12.472 1.00 95.81 92 GLY A O 1
ATOM 702 N N . TYR A 1 93 ? -4.981 6.906 11.326 1.00 96.44 93 TYR A N 1
ATOM 703 C CA . TYR A 1 93 ? -4.814 7.871 12.410 1.00 96.44 93 TYR A CA 1
ATOM 704 C C . TYR A 1 93 ? -6.157 8.443 12.883 1.00 96.44 93 TYR A C 1
ATOM 706 O O . TYR A 1 93 ? -6.424 8.485 14.087 1.00 96.44 93 TYR A O 1
ATOM 714 N N . LEU A 1 94 ? -7.033 8.848 11.956 1.00 96.69 94 LEU A N 1
ATOM 715 C CA . LEU A 1 94 ? -8.358 9.373 12.294 1.00 96.69 94 LEU A CA 1
ATOM 716 C C . LEU A 1 94 ? -9.228 8.330 13.008 1.00 96.69 94 LEU A C 1
ATOM 718 O O . LEU A 1 94 ? -9.863 8.659 14.014 1.00 96.69 94 LEU A O 1
ATOM 722 N N . ALA A 1 95 ? -9.220 7.077 12.547 1.00 95.88 95 ALA A N 1
ATOM 723 C CA . ALA A 1 95 ? -9.963 5.984 13.171 1.00 95.88 95 ALA A CA 1
ATOM 724 C C . ALA A 1 95 ? -9.467 5.692 14.599 1.00 95.88 95 ALA A C 1
ATOM 726 O O . ALA A 1 95 ? -10.271 5.615 15.532 1.00 95.88 95 ALA A O 1
ATOM 727 N N . LEU A 1 96 ? -8.146 5.616 14.800 1.00 94.94 96 LEU A N 1
ATOM 728 C CA . LEU A 1 96 ? -7.546 5.409 16.123 1.00 94.94 96 LEU A CA 1
ATOM 729 C C . LEU A 1 96 ? -7.833 6.585 17.067 1.00 94.94 96 LEU A C 1
ATOM 731 O O . LEU A 1 96 ? -8.195 6.380 18.228 1.00 94.94 96 LEU A O 1
ATOM 735 N N . LYS A 1 97 ? -7.752 7.823 16.568 1.00 95.56 97 LYS A N 1
ATOM 736 C CA . LYS A 1 97 ? -8.085 9.031 17.336 1.00 95.56 97 LYS A CA 1
ATOM 737 C C . LYS A 1 97 ? -9.555 9.055 17.755 1.00 95.56 97 LYS A C 1
ATOM 739 O O . LYS A 1 97 ? -9.858 9.398 18.899 1.00 95.56 97 LYS A O 1
ATOM 744 N N . ALA A 1 98 ? -10.470 8.677 16.863 1.00 93.56 98 ALA A N 1
ATOM 745 C CA . ALA A 1 98 ? -11.888 8.549 17.186 1.00 93.56 98 ALA A CA 1
ATOM 746 C C . ALA A 1 98 ? -12.118 7.473 18.261 1.00 93.56 98 ALA A C 1
ATOM 748 O O . ALA A 1 98 ? -12.797 7.735 19.255 1.00 93.56 98 ALA A O 1
ATOM 749 N N . ALA A 1 99 ? -11.477 6.307 18.133 1.00 93.69 99 ALA A N 1
ATOM 750 C CA . ALA A 1 99 ? -11.556 5.242 19.131 1.00 93.69 99 ALA A CA 1
ATOM 751 C C . ALA A 1 99 ? -11.034 5.674 20.515 1.00 93.69 99 ALA A C 1
ATOM 753 O O . ALA A 1 99 ? -11.623 5.316 21.539 1.00 93.69 99 ALA A O 1
ATOM 754 N N . ALA A 1 100 ? -9.953 6.459 20.557 1.00 92.31 100 ALA A N 1
ATOM 755 C CA . ALA A 1 100 ? -9.386 6.989 21.795 1.00 92.31 100 ALA A CA 1
ATOM 756 C C . ALA A 1 100 ? -10.342 7.968 22.498 1.00 92.31 100 ALA A C 1
ATOM 758 O O . ALA A 1 100 ? -10.551 7.865 23.707 1.00 92.31 100 ALA A O 1
ATOM 759 N N . ARG A 1 101 ? -10.994 8.865 21.744 1.00 91.44 101 ARG A N 1
ATOM 760 C CA . ARG A 1 101 ? -11.987 9.812 22.288 1.00 91.44 101 ARG A CA 1
ATOM 761 C C . ARG A 1 101 ? -13.182 9.104 22.928 1.00 91.44 101 ARG A C 1
ATOM 763 O O . ARG A 1 101 ? -13.635 9.515 23.992 1.00 91.44 101 ARG A O 1
ATOM 770 N N . MET A 1 102 ? -13.646 8.003 22.336 1.00 89.00 102 MET A N 1
ATOM 771 C CA . MET A 1 102 ? -14.735 7.201 22.912 1.00 89.00 102 MET A CA 1
ATOM 772 C C . MET A 1 102 ? -14.354 6.555 24.250 1.00 89.00 102 MET A C 1
ATOM 774 O O . MET A 1 102 ? -15.218 6.356 25.096 1.00 89.00 102 MET A O 1
ATOM 778 N N . SER A 1 103 ? -13.071 6.244 24.462 1.00 80.62 103 SER A N 1
ATOM 779 C CA . SER A 1 103 ? -12.588 5.737 25.752 1.00 80.62 103 SER A CA 1
ATOM 780 C C . SER A 1 103 ? -12.655 6.799 26.849 1.00 80.62 103 SER A C 1
ATOM 782 O O . SER A 1 103 ? -13.008 6.477 27.974 1.00 80.62 103 SER A O 1
ATOM 784 N N . GLN A 1 104 ? -12.319 8.049 26.522 1.00 74.69 104 GLN A N 1
ATOM 785 C CA . GLN A 1 104 ? -12.294 9.161 27.480 1.00 74.69 104 GLN A CA 1
ATOM 786 C C . GLN A 1 104 ? -13.698 9.639 27.864 1.00 74.69 104 GLN A C 1
ATOM 788 O O . GLN A 1 104 ? -13.902 10.114 28.976 1.00 74.69 104 GLN A O 1
ATOM 793 N N . SER A 1 105 ? -14.668 9.504 26.955 1.00 68.56 105 SER A N 1
ATOM 794 C CA . SER A 1 105 ? -16.074 9.817 27.233 1.00 68.56 105 SER A CA 1
ATOM 795 C C . SER A 1 105 ? -16.772 8.765 28.098 1.00 68.56 105 SER A C 1
ATOM 797 O O . SER A 1 105 ? -17.817 9.070 28.649 1.00 68.56 105 SER A O 1
ATOM 799 N N . ALA A 1 106 ? -16.241 7.541 28.182 1.00 62.34 106 ALA A N 1
ATOM 800 C CA . ALA A 1 106 ? -16.795 6.468 29.012 1.00 62.34 106 ALA A CA 1
ATOM 801 C C . ALA A 1 106 ? -16.236 6.460 30.450 1.00 62.34 106 ALA A C 1
ATOM 803 O O . ALA A 1 106 ? -16.754 5.744 31.299 1.00 62.34 106 ALA A O 1
ATOM 804 N N . SER A 1 107 ? -15.162 7.213 30.710 1.00 56.69 107 SER A N 1
ATOM 805 C CA . SER A 1 107 ? -14.517 7.348 32.025 1.00 56.69 107 SER A CA 1
ATOM 806 C C . SER A 1 107 ? -14.841 8.674 32.731 1.00 56.69 107 SER A C 1
ATOM 808 O O . SER A 1 107 ? -14.199 8.999 33.727 1.00 56.69 107 SER A O 1
ATOM 810 N N . ARG A 1 108 ? -15.759 9.466 32.171 1.00 48.97 108 ARG A N 1
ATOM 811 C CA . ARG A 1 108 ? -16.360 10.661 32.775 1.00 48.97 108 ARG A CA 1
ATOM 812 C C . ARG A 1 108 ? -17.825 10.368 33.038 1.00 48.97 108 ARG A C 1
ATOM 814 O O . ARG A 1 108 ? -18.326 10.893 34.049 1.00 48.97 108 ARG A O 1
#

pLDDT: mean 90.17, std 9.15, range [48.97, 96.88]

Foldseek 3Di:
DLVVLLVLLVVLQVLLVVLVVQLVQLVVCVVVVVDPDPFAFQQNCCVPPNVVCVVVLVVCVVPDDPVVSCCNRRHGSNVNSNVSSVVSNVSSVVSNVVSVVVVVVVVD

Sequence (108 aa):
MRVVLLVVGWFLSLGAVLNALFAVIALWFIAQGQFAEPLLSVEALFRDHVPFMMWTKSAAAAILPAHLAEFFFAAPALVIFPLRAAVAGALGYLALKAAARMSQSASR